Protein AF-A0AAW9B9Y3-F1 (afdb_monomer_lite)

Secondary structure (DSSP, 8-state):
-HHHHHHHHHTHHHHHHHHHHHHHHHHHHHHHHHHHHHHHHHHHHT-SS--EEE-TTT--EEEE-HHHHHHHT-EEETTEEE-THHHHHHHT--

Structure (mmCIF, N/CA/C/O backbone):
data_AF-A0AAW9B9Y3-F1
#
_entry.id   AF-A0AAW9B9Y3-F1
#
loop_
_atom_site.group_PDB
_atom_site.id
_atom_site.type_symbol
_atom_site.label_atom_id
_atom_site.label_alt_id
_atom_site.label_comp_id
_atom_site.label_asym_id
_atom_site.label_entity_id
_atom_site.label_seq_id
_atom_site.pdbx_PDB_ins_code
_atom_site.Cartn_x
_atom_site.Cartn_y
_atom_site.Cartn_z
_atom_site.occupancy
_atom_site.B_iso_or_equiv
_atom_site.auth_seq_id
_atom_site.auth_comp_id
_atom_site.auth_asym_id
_atom_site.auth_atom_id
_atom_site.pdbx_PDB_model_num
ATOM 1 N N . MET A 1 1 ? 22.861 -14.093 -18.453 1.00 56.56 1 MET A N 1
ATOM 2 C CA . MET A 1 1 ? 22.705 -12.628 -18.271 1.00 56.56 1 MET A CA 1
ATOM 3 C C . MET A 1 1 ? 23.428 -11.847 -19.367 1.00 56.56 1 MET A C 1
ATOM 5 O O . MET A 1 1 ? 22.948 -10.811 -19.804 1.00 56.56 1 MET A O 1
ATOM 9 N N . ASP A 1 2 ? 24.525 -12.397 -19.867 1.00 68.94 2 ASP A N 1
ATOM 10 C CA . ASP A 1 2 ? 25.508 -11.739 -20.738 1.00 68.94 2 ASP A CA 1
ATOM 11 C C . ASP A 1 2 ? 25.011 -11.583 -22.185 1.00 68.94 2 ASP A C 1
ATOM 13 O O . ASP A 1 2 ? 25.318 -10.610 -22.863 1.00 68.94 2 ASP A O 1
ATOM 17 N N . GLN A 1 3 ? 24.158 -12.503 -22.640 1.00 68.62 3 GLN A N 1
ATOM 18 C CA . GLN A 1 3 ? 23.567 -12.485 -23.981 1.00 68.62 3 GLN A CA 1
ATOM 19 C C . GLN A 1 3 ? 22.580 -11.323 -24.184 1.00 68.62 3 GLN A C 1
ATOM 21 O O . GLN A 1 3 ? 22.535 -10.722 -25.253 1.00 68.62 3 GLN A O 1
ATOM 26 N N . LEU A 1 4 ? 21.821 -10.985 -23.138 1.00 70.00 4 LEU A N 1
ATOM 27 C CA . LEU A 1 4 ? 20.846 -9.893 -23.149 1.00 70.00 4 LEU A CA 1
ATOM 28 C C . LEU A 1 4 ? 21.562 -8.533 -23.108 1.00 70.00 4 LEU A C 1
ATOM 30 O O . LEU A 1 4 ? 21.196 -7.622 -23.843 1.00 70.00 4 LEU A O 1
ATOM 34 N N . LEU A 1 5 ? 22.637 -8.438 -22.316 1.00 74.56 5 LEU A N 1
ATOM 35 C CA . LEU A 1 5 ? 23.511 -7.262 -22.240 1.00 74.56 5 LEU A CA 1
ATOM 36 C C . LEU A 1 5 ? 24.274 -7.018 -23.551 1.00 74.56 5 LEU A C 1
ATOM 38 O O . LEU A 1 5 ? 24.294 -5.892 -24.041 1.00 74.56 5 LEU A O 1
ATOM 42 N N . ASN A 1 6 ? 24.830 -8.067 -24.163 1.00 70.25 6 ASN A N 1
ATOM 43 C CA . ASN A 1 6 ? 25.541 -7.954 -25.441 1.00 70.25 6 ASN A CA 1
ATOM 44 C C . ASN A 1 6 ? 24.609 -7.587 -26.604 1.00 70.25 6 ASN A C 1
ATOM 46 O O . ASN A 1 6 ? 25.001 -6.828 -27.489 1.00 70.25 6 ASN A O 1
ATOM 50 N N . TRP A 1 7 ? 23.367 -8.082 -26.600 1.00 70.19 7 TRP A N 1
ATOM 51 C CA . TRP A 1 7 ? 22.354 -7.679 -27.580 1.00 70.19 7 TRP A CA 1
ATOM 52 C C . TRP A 1 7 ? 21.982 -6.195 -27.441 1.00 70.19 7 TRP A C 1
ATOM 54 O O . TRP A 1 7 ? 21.886 -5.487 -28.443 1.00 70.19 7 TRP A O 1
ATOM 64 N N . LEU A 1 8 ? 21.855 -5.706 -26.203 1.00 65.38 8 LEU A N 1
ATOM 65 C CA . LEU A 1 8 ? 21.587 -4.295 -25.905 1.00 65.38 8 LEU A CA 1
ATOM 66 C C . LEU A 1 8 ? 22.727 -3.372 -26.367 1.00 65.38 8 LEU A C 1
ATOM 68 O O . LEU A 1 8 ? 22.470 -2.270 -26.848 1.00 65.38 8 LEU A O 1
ATOM 72 N N . TRP A 1 9 ? 23.975 -3.830 -26.239 1.00 67.94 9 TRP A N 1
ATOM 73 C CA . TRP A 1 9 ? 25.174 -3.068 -26.599 1.00 67.94 9 TRP A CA 1
ATOM 74 C C . TRP A 1 9 ? 25.410 -3.012 -28.117 1.00 67.94 9 TRP A C 1
ATOM 76 O O . TRP A 1 9 ? 25.692 -1.949 -28.665 1.00 67.94 9 TRP A O 1
ATOM 86 N N . ASN A 1 10 ? 25.207 -4.127 -28.826 1.00 67.94 10 ASN A N 1
ATOM 87 C CA . ASN A 1 10 ? 25.443 -4.209 -30.274 1.00 67.94 10 ASN A CA 1
ATOM 88 C C . ASN A 1 10 ? 24.352 -3.529 -31.132 1.00 67.94 10 ASN A C 1
ATOM 90 O O . ASN A 1 10 ? 24.556 -3.319 -32.324 1.00 67.94 10 ASN A O 1
ATOM 94 N N . GLY A 1 11 ? 23.196 -3.173 -30.556 1.00 62.69 11 GLY A N 1
ATOM 95 C CA . GLY A 1 11 ? 22.100 -2.480 -31.254 1.00 62.69 11 GLY A CA 1
ATOM 96 C C . GLY A 1 11 ? 22.206 -0.944 -31.297 1.00 62.69 11 GLY A C 1
ATOM 97 O O . GLY A 1 11 ? 21.319 -0.287 -31.854 1.00 62.69 11 GLY A O 1
ATOM 98 N N . GLN A 1 12 ? 23.252 -0.352 -30.702 1.00 58.56 12 GLN A N 1
ATOM 99 C CA . GLN A 1 12 ? 23.347 1.098 -30.479 1.00 58.56 12 GLN A CA 1
ATOM 100 C C . GLN A 1 12 ? 23.458 1.962 -31.746 1.00 58.56 12 GLN A C 1
ATOM 102 O O . GLN A 1 12 ? 23.097 3.135 -31.677 1.00 58.56 12 GLN A O 1
ATOM 107 N N . GLU A 1 13 ? 23.873 1.426 -32.897 1.00 64.06 13 GLU A N 1
ATOM 108 C CA . GLU A 1 13 ? 24.073 2.246 -34.106 1.00 64.06 13 GLU A CA 1
ATOM 109 C C . GLU A 1 13 ? 22.763 2.728 -34.769 1.00 64.06 13 GLU A C 1
ATOM 111 O O . GLU A 1 13 ? 22.782 3.698 -35.522 1.00 64.06 13 GLU A O 1
ATOM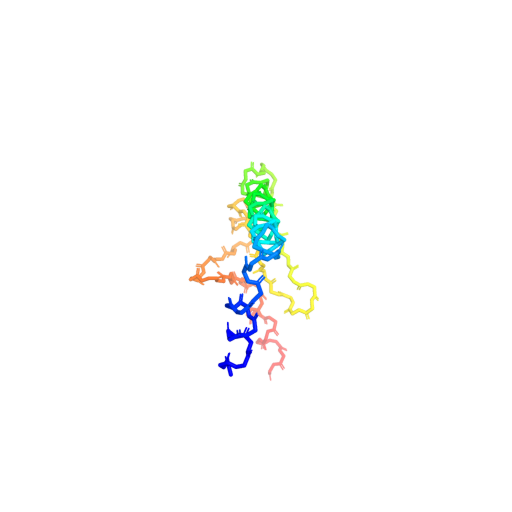 116 N N . SER A 1 14 ? 21.606 2.119 -34.462 1.00 65.62 14 SER A N 1
ATOM 117 C CA . SER A 1 14 ? 20.299 2.531 -35.021 1.00 65.62 14 SER A CA 1
ATOM 118 C C . SER A 1 14 ? 19.153 2.573 -33.996 1.00 65.62 14 SER A C 1
ATOM 120 O O . SER A 1 14 ? 18.225 3.368 -34.137 1.00 65.62 14 SER A O 1
ATOM 122 N N . TYR A 1 15 ? 19.228 1.794 -32.907 1.00 71.44 15 TYR A N 1
ATOM 123 C CA . TYR A 1 15 ? 18.119 1.626 -31.955 1.00 71.44 15 TYR A CA 1
ATOM 124 C C . TYR A 1 15 ? 18.313 2.329 -30.602 1.00 71.44 15 TYR A C 1
ATOM 126 O O . TYR A 1 15 ? 17.458 2.208 -29.722 1.00 71.44 15 TYR A O 1
ATOM 134 N N . GLY A 1 16 ? 19.390 3.104 -30.421 1.00 75.38 16 GLY A N 1
ATOM 135 C CA . GLY A 1 16 ? 19.686 3.787 -29.152 1.00 75.38 16 GLY A CA 1
ATOM 136 C C . GLY A 1 16 ? 18.552 4.697 -28.658 1.00 75.38 16 GLY A C 1
ATOM 137 O O . GLY A 1 16 ? 18.236 4.711 -27.469 1.00 75.38 16 GLY A O 1
ATOM 138 N N . TYR A 1 17 ? 17.868 5.382 -29.580 1.00 80.69 17 TYR A N 1
ATOM 139 C CA . TYR A 1 17 ? 16.681 6.187 -29.273 1.00 80.69 17 TYR A CA 1
ATOM 140 C C . TYR A 1 17 ? 15.526 5.345 -28.705 1.00 80.69 17 TYR A C 1
ATOM 142 O O . TYR A 1 17 ? 14.871 5.774 -27.757 1.00 80.69 17 TYR A O 1
ATOM 150 N N . ILE A 1 18 ? 15.294 4.137 -29.233 1.00 85.00 18 ILE A N 1
ATOM 151 C CA . ILE A 1 18 ? 14.198 3.265 -28.784 1.00 85.00 18 ILE A CA 1
ATOM 152 C C . ILE A 1 18 ? 14.462 2.766 -27.363 1.00 85.00 18 ILE A C 1
ATOM 154 O O . ILE A 1 18 ? 13.564 2.787 -26.521 1.00 85.00 18 ILE A O 1
ATOM 158 N N . VAL A 1 19 ? 15.705 2.374 -27.069 1.00 85.19 19 VAL A N 1
ATOM 159 C CA . VAL A 1 19 ? 16.106 1.960 -25.717 1.00 85.19 19 VAL A CA 1
ATOM 160 C C . VAL A 1 19 ? 15.921 3.115 -24.734 1.00 85.19 19 VAL A C 1
ATOM 162 O O . VAL A 1 19 ? 15.298 2.933 -23.688 1.00 85.19 19 VAL A O 1
ATOM 165 N N . LEU A 1 20 ? 16.367 4.323 -25.088 1.00 86.31 20 LEU A N 1
ATOM 166 C CA . LEU A 1 20 ? 16.201 5.501 -24.238 1.00 86.31 20 LEU A CA 1
ATOM 167 C C . LEU A 1 20 ? 14.720 5.833 -24.004 1.00 86.31 20 LEU A C 1
ATOM 169 O O . LEU A 1 20 ? 14.322 6.071 -22.865 1.00 86.31 20 LEU A O 1
ATOM 173 N N . LEU A 1 21 ? 13.887 5.764 -25.045 1.00 89.62 21 LEU A N 1
ATOM 174 C CA . LEU A 1 21 ? 12.444 5.976 -24.933 1.00 89.62 21 LEU A CA 1
ATOM 175 C C . LEU A 1 21 ? 11.777 4.930 -24.030 1.00 89.62 21 LEU A C 1
ATOM 177 O O . LEU A 1 21 ? 10.921 5.282 -23.220 1.00 89.62 21 LEU A O 1
ATOM 181 N N . SER A 1 22 ? 12.200 3.666 -24.114 1.00 90.31 22 SER A N 1
ATOM 182 C CA . SER A 1 22 ? 11.687 2.593 -23.254 1.00 90.31 22 SER A CA 1
ATOM 183 C C . SER A 1 22 ? 12.036 2.817 -21.779 1.00 90.31 22 SER A C 1
ATOM 185 O O . SER A 1 22 ? 11.179 2.655 -20.910 1.00 90.31 22 SER A O 1
ATOM 187 N N . ILE A 1 23 ? 13.258 3.284 -21.496 1.00 92.25 23 ILE A N 1
ATOM 188 C CA . ILE A 1 23 ? 13.714 3.600 -20.139 1.00 92.25 23 ILE A CA 1
ATOM 189 C C . ILE A 1 23 ? 12.934 4.799 -19.597 1.00 92.25 23 ILE A C 1
ATOM 191 O O . ILE A 1 23 ? 12.411 4.743 -18.485 1.00 92.25 23 ILE A O 1
ATOM 195 N N . VAL A 1 24 ? 12.799 5.866 -20.392 1.00 95.00 24 VAL A N 1
ATOM 196 C CA . VAL A 1 24 ? 12.027 7.058 -20.009 1.00 95.00 24 VAL A CA 1
ATOM 197 C C . VAL A 1 24 ? 10.566 6.694 -19.746 1.00 95.00 24 VAL A C 1
ATOM 199 O O . VAL A 1 24 ? 9.992 7.150 -18.759 1.00 95.00 24 VAL A O 1
ATOM 202 N N . SER A 1 25 ? 9.976 5.834 -20.579 1.00 95.19 25 SER A N 1
ATOM 203 C CA . SER A 1 25 ? 8.610 5.344 -20.390 1.00 95.19 25 SER A CA 1
ATOM 204 C C . SER A 1 25 ? 8.466 4.543 -19.093 1.00 95.19 25 SER A C 1
ATOM 206 O O . SER A 1 25 ? 7.568 4.829 -18.300 1.00 95.19 25 SER A O 1
ATOM 208 N N . ALA A 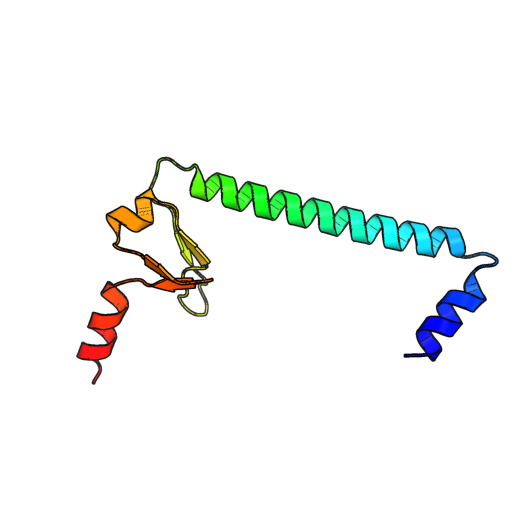1 26 ? 9.379 3.608 -18.817 1.00 95.81 26 ALA A N 1
ATOM 209 C CA . ALA A 1 26 ? 9.367 2.832 -17.579 1.00 95.81 26 ALA A CA 1
ATOM 210 C C . ALA A 1 26 ? 9.502 3.728 -16.335 1.00 95.81 26 ALA A C 1
ATOM 212 O O . ALA A 1 26 ? 8.761 3.554 -15.364 1.00 95.81 26 ALA A O 1
ATOM 213 N N . ILE A 1 27 ? 10.388 4.729 -16.380 1.00 96.56 27 ILE A N 1
ATOM 214 C CA . ILE A 1 27 ? 10.546 5.714 -15.301 1.00 96.56 27 ILE A CA 1
ATOM 215 C C . ILE A 1 27 ? 9.264 6.535 -15.132 1.00 96.56 27 ILE A C 1
ATOM 217 O O . ILE A 1 27 ? 8.802 6.713 -14.006 1.00 96.56 27 ILE A O 1
ATOM 221 N N . ALA A 1 28 ? 8.655 7.003 -16.223 1.00 96.62 28 ALA A N 1
ATOM 222 C CA . ALA A 1 28 ? 7.408 7.761 -16.166 1.00 96.62 28 ALA A CA 1
ATOM 223 C C . ALA A 1 28 ? 6.276 6.944 -15.523 1.00 96.62 28 ALA A C 1
ATOM 225 O O . ALA A 1 28 ? 5.587 7.447 -14.635 1.00 96.62 28 ALA A O 1
ATOM 226 N N . ILE A 1 29 ? 6.127 5.670 -15.902 1.00 96.94 29 ILE A N 1
ATOM 227 C CA . ILE A 1 29 ? 5.145 4.756 -15.299 1.00 96.94 29 ILE A CA 1
ATOM 228 C C . ILE A 1 29 ? 5.428 4.576 -13.803 1.00 96.94 29 ILE A C 1
ATOM 230 O O . ILE A 1 29 ? 4.508 4.687 -12.991 1.00 96.94 29 ILE A O 1
ATOM 234 N N . ALA A 1 30 ? 6.689 4.360 -13.420 1.00 95.56 30 ALA A N 1
ATOM 235 C CA . ALA A 1 30 ? 7.076 4.217 -12.018 1.00 95.56 30 ALA A CA 1
ATOM 236 C C . ALA A 1 30 ? 6.770 5.482 -11.196 1.00 95.56 30 ALA A C 1
ATOM 238 O O . ALA A 1 30 ? 6.243 5.384 -10.087 1.00 95.56 30 ALA A O 1
ATOM 239 N N . LEU A 1 31 ? 7.033 6.672 -11.746 1.00 96.00 31 LEU A N 1
ATOM 240 C CA . LEU A 1 31 ? 6.722 7.950 -11.099 1.00 96.00 31 LEU A CA 1
ATOM 241 C C . LEU A 1 31 ? 5.214 8.156 -10.927 1.00 96.00 31 LEU A C 1
ATOM 243 O O . LEU A 1 31 ? 4.773 8.580 -9.857 1.00 96.00 31 LEU A O 1
ATOM 247 N N . ILE A 1 32 ? 4.418 7.833 -11.950 1.00 95.38 32 ILE A N 1
ATOM 248 C CA . ILE A 1 32 ? 2.952 7.905 -11.881 1.00 95.38 32 ILE A CA 1
ATOM 249 C C . ILE A 1 32 ? 2.431 6.950 -10.808 1.00 95.38 32 ILE A C 1
ATOM 251 O O . ILE A 1 32 ? 1.637 7.358 -9.958 1.00 95.38 32 ILE A O 1
ATOM 255 N N . TYR A 1 33 ? 2.915 5.708 -10.808 1.00 95.06 33 TYR A N 1
ATOM 256 C CA . TYR A 1 33 ? 2.542 4.707 -9.815 1.00 95.06 33 TYR A CA 1
ATOM 257 C C . TYR A 1 33 ? 2.873 5.176 -8.395 1.00 95.06 33 TYR A C 1
ATOM 259 O O . TYR A 1 33 ? 2.012 5.154 -7.516 1.00 95.06 33 TYR A O 1
ATOM 267 N N . PHE A 1 34 ? 4.090 5.678 -8.177 1.00 93.25 34 PHE A N 1
ATOM 268 C CA . PHE A 1 34 ? 4.517 6.169 -6.870 1.00 93.25 34 PHE A CA 1
ATOM 269 C C . PHE A 1 34 ? 3.690 7.372 -6.404 1.00 93.25 34 PHE A C 1
ATOM 271 O O . PHE A 1 34 ? 3.265 7.438 -5.249 1.00 93.25 34 PHE A O 1
ATOM 278 N N . ARG A 1 35 ? 3.393 8.307 -7.314 1.00 94.50 35 ARG A N 1
ATOM 279 C CA . ARG A 1 35 ? 2.529 9.455 -7.022 1.00 94.50 35 ARG A CA 1
ATOM 280 C C . ARG A 1 35 ? 1.122 9.010 -6.624 1.00 94.50 35 ARG A C 1
ATOM 282 O O . ARG A 1 35 ? 0.580 9.549 -5.662 1.00 94.50 35 ARG A O 1
ATOM 289 N N . PHE A 1 36 ? 0.548 8.040 -7.332 1.00 92.44 36 PHE A N 1
ATOM 290 C CA . PHE A 1 36 ? -0.786 7.525 -7.030 1.00 92.44 36 PHE A CA 1
ATOM 291 C C . PHE A 1 36 ? -0.829 6.814 -5.673 1.00 92.44 36 PHE A C 1
ATOM 293 O O . PHE A 1 36 ? -1.718 7.082 -4.868 1.00 92.44 36 PHE A O 1
ATOM 300 N N . GLN A 1 37 ? 0.171 5.976 -5.384 1.00 91.12 37 GLN A N 1
ATOM 301 C CA . GLN A 1 37 ? 0.299 5.298 -4.091 1.00 91.12 37 GLN A CA 1
ATOM 302 C C . GLN A 1 37 ? 0.396 6.295 -2.929 1.00 91.12 37 GLN A C 1
ATOM 304 O O . GLN A 1 37 ? -0.289 6.146 -1.916 1.00 91.12 37 GLN A O 1
ATOM 309 N N . ASN A 1 38 ? 1.186 7.359 -3.089 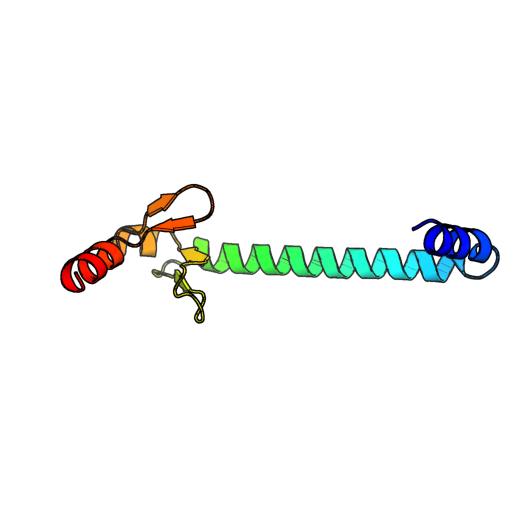1.00 91.56 38 ASN A N 1
ATOM 310 C CA . ASN A 1 38 ? 1.295 8.401 -2.070 1.00 91.56 38 ASN A CA 1
ATOM 311 C C . ASN A 1 38 ? -0.012 9.177 -1.889 1.00 91.56 38 ASN A C 1
ATOM 313 O O . ASN A 1 38 ? -0.416 9.410 -0.753 1.00 91.56 38 ASN A O 1
ATOM 317 N N . ALA A 1 39 ? -0.690 9.534 -2.982 1.00 91.25 39 ALA A N 1
ATOM 318 C CA . ALA A 1 39 ? -1.969 10.236 -2.918 1.00 91.25 39 ALA A CA 1
ATOM 319 C C . ALA A 1 39 ? -3.046 9.395 -2.215 1.00 91.25 39 ALA A C 1
ATOM 321 O O . ALA A 1 39 ? -3.782 9.913 -1.378 1.00 91.25 39 ALA A O 1
ATOM 322 N N . LEU A 1 40 ? -3.107 8.090 -2.501 1.00 88.56 40 LEU A N 1
ATOM 323 C CA . LEU A 1 40 ? -4.041 7.182 -1.839 1.00 88.56 40 LEU A CA 1
ATOM 324 C C . LEU A 1 40 ? -3.739 7.066 -0.341 1.00 88.56 40 LEU A C 1
ATOM 326 O O . LEU A 1 40 ? -4.649 7.129 0.484 1.00 88.56 40 LEU A O 1
ATOM 330 N N . LYS A 1 41 ? -2.455 6.952 0.015 1.00 91.00 41 LYS A N 1
ATOM 331 C CA . LYS A 1 41 ? -2.022 6.924 1.413 1.00 91.00 41 LYS A CA 1
ATOM 332 C C . LYS A 1 41 ? -2.426 8.203 2.148 1.00 91.00 41 LYS A C 1
ATOM 334 O O . LYS A 1 41 ? -2.982 8.097 3.236 1.00 91.00 41 LYS A O 1
ATOM 339 N N . GLN A 1 42 ? -2.204 9.368 1.538 1.00 91.31 42 GLN A N 1
ATOM 340 C CA . GLN A 1 42 ? -2.598 10.667 2.093 1.00 91.31 42 GLN A CA 1
ATOM 341 C C . GLN A 1 42 ? -4.109 10.778 2.283 1.00 91.31 42 GLN A C 1
ATOM 343 O O . GLN A 1 42 ? -4.564 11.173 3.349 1.00 91.31 42 GLN A O 1
ATOM 348 N N . LEU A 1 43 ? -4.899 10.361 1.290 1.00 90.50 43 LEU A N 1
ATOM 349 C CA . LEU A 1 43 ? -6.359 10.396 1.385 1.00 90.50 43 LEU A CA 1
ATOM 350 C C . LEU A 1 43 ? -6.876 9.601 2.592 1.00 90.50 43 LEU A C 1
ATOM 352 O O . LEU A 1 43 ? -7.819 10.021 3.258 1.00 90.50 43 LEU A O 1
ATOM 356 N N . ILE A 1 44 ? -6.249 8.459 2.882 1.00 91.19 44 ILE A N 1
ATOM 357 C CA . ILE A 1 44 ? -6.616 7.632 4.032 1.00 91.19 44 ILE A CA 1
ATOM 358 C C . ILE A 1 44 ? -6.129 8.275 5.333 1.00 91.19 44 ILE A C 1
ATOM 360 O O . ILE A 1 44 ? -6.912 8.380 6.278 1.00 91.19 44 ILE A O 1
ATOM 364 N N . THR A 1 45 ? -4.865 8.706 5.406 1.00 89.44 45 THR A N 1
ATOM 365 C CA . THR A 1 45 ? -4.298 9.273 6.642 1.00 89.44 45 THR A CA 1
ATOM 366 C C . THR A 1 45 ? -4.955 10.583 7.050 1.00 89.44 45 THR A C 1
ATOM 368 O O . THR A 1 45 ? -5.156 10.793 8.244 1.00 89.44 45 THR A O 1
ATOM 371 N N . ASP A 1 46 ? -5.328 11.414 6.079 1.00 91.81 46 ASP A N 1
ATOM 372 C CA . ASP A 1 46 ? -5.857 12.762 6.306 1.00 91.81 46 ASP A CA 1
ATOM 373 C C . ASP A 1 46 ? -7.391 12.766 6.422 1.00 91.81 46 ASP A C 1
ATOM 375 O O . ASP A 1 46 ? -7.999 13.793 6.726 1.00 91.81 46 ASP A O 1
ATOM 379 N N . SER A 1 47 ? -8.034 11.613 6.198 1.00 92.06 47 SER A N 1
ATOM 380 C CA . SER A 1 47 ? -9.478 11.462 6.358 1.00 92.06 47 SER A CA 1
ATOM 381 C C . SER A 1 47 ? -9.908 11.775 7.799 1.00 92.06 47 SER A C 1
ATOM 383 O O . SER A 1 47 ? -9.361 11.189 8.740 1.00 92.06 47 SER A O 1
ATOM 385 N N . PRO A 1 48 ? -10.942 12.618 7.997 1.00 90.62 48 PRO A N 1
ATOM 386 C CA . PRO A 1 48 ? -11.507 12.882 9.319 1.00 90.62 48 PRO A CA 1
ATOM 387 C C . PRO A 1 48 ? -12.334 11.702 9.852 1.00 90.62 48 PRO A C 1
ATOM 389 O O . PRO A 1 48 ? -12.632 11.643 11.044 1.00 90.62 48 PRO A O 1
ATOM 392 N N . TYR A 1 49 ? -12.717 10.761 8.983 1.00 93.88 49 TYR A N 1
ATOM 393 C CA . TYR A 1 49 ? -13.451 9.558 9.364 1.00 93.88 49 TYR A CA 1
ATOM 394 C C . TYR A 1 49 ? -12.491 8.400 9.653 1.00 93.88 49 TYR A C 1
ATOM 396 O O . TYR A 1 49 ? -11.437 8.315 9.021 1.00 93.88 49 TYR A O 1
ATOM 404 N N . PRO A 1 50 ? -12.839 7.466 10.556 1.00 93.19 50 PRO A N 1
ATOM 405 C CA . PRO A 1 50 ? -12.096 6.222 10.726 1.00 93.19 50 PRO A CA 1
ATOM 406 C C . PRO A 1 50 ? -12.054 5.424 9.415 1.00 93.19 50 PRO A C 1
ATOM 408 O O . PRO A 1 50 ? -13.096 5.013 8.907 1.00 93.19 50 PRO A O 1
ATOM 411 N N . VAL A 1 51 ? -10.855 5.203 8.869 1.00 94.19 51 VAL A N 1
ATOM 412 C CA . VAL A 1 51 ? -10.649 4.443 7.627 1.00 94.19 51 VAL A CA 1
ATOM 413 C C . VAL A 1 51 ? -9.562 3.395 7.836 1.00 94.19 51 VAL A C 1
ATOM 415 O O . VAL A 1 51 ? -8.481 3.683 8.357 1.00 94.19 51 VAL A O 1
ATOM 418 N N . LEU A 1 52 ? -9.852 2.179 7.380 1.00 91.62 52 LEU A N 1
ATOM 419 C CA . LEU A 1 52 ? -8.922 1.059 7.325 1.00 91.62 52 LEU A CA 1
ATOM 420 C C . LEU A 1 52 ? -9.003 0.391 5.949 1.00 91.62 52 LEU A C 1
ATOM 422 O O . LEU A 1 52 ? -10.060 0.369 5.320 1.00 91.62 52 LEU A O 1
ATOM 426 N N . VAL A 1 53 ? -7.885 -0.164 5.495 1.00 91.62 53 VAL A N 1
ATOM 427 C CA . VAL A 1 53 ? -7.773 -0.940 4.259 1.00 91.62 53 VAL A CA 1
ATOM 428 C C . VAL A 1 53 ? -7.321 -2.342 4.629 1.00 91.62 53 VAL A C 1
ATOM 430 O O . VAL A 1 53 ? -6.320 -2.505 5.327 1.00 91.62 53 VAL A O 1
ATOM 433 N N . LEU A 1 54 ? -8.054 -3.343 4.152 1.00 90.00 54 LEU A N 1
ATOM 434 C CA . LEU A 1 54 ? -7.787 -4.759 4.388 1.00 90.00 54 LEU A CA 1
ATOM 435 C C . LEU A 1 54 ? -7.437 -5.448 3.073 1.00 90.00 54 LEU A C 1
ATOM 437 O O . LEU A 1 54 ? -8.029 -5.152 2.035 1.00 90.00 54 LEU A O 1
ATOM 441 N N . ASP A 1 55 ? -6.529 -6.413 3.140 1.00 88.88 55 ASP A N 1
ATOM 442 C CA . ASP A 1 55 ? -6.427 -7.452 2.127 1.00 88.88 55 ASP A CA 1
ATOM 443 C C . ASP A 1 55 ? -7.593 -8.429 2.315 1.00 88.88 55 ASP A C 1
ATOM 445 O O . ASP A 1 55 ? -7.691 -9.104 3.341 1.00 88.88 55 ASP A O 1
ATOM 449 N N . ALA A 1 56 ? -8.475 -8.510 1.320 1.00 85.50 56 ALA A N 1
A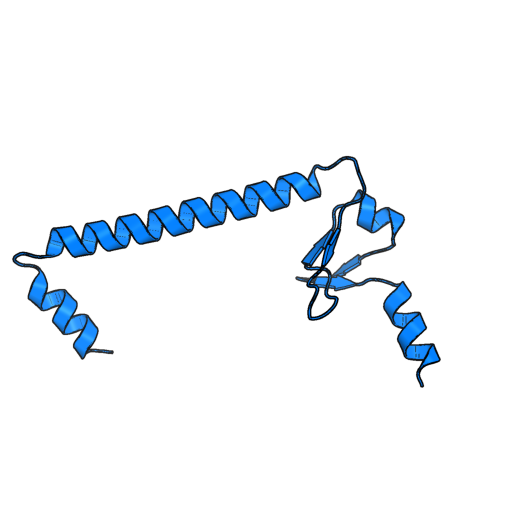TOM 450 C CA . ALA A 1 56 ? -9.629 -9.404 1.344 1.00 85.50 56 ALA A CA 1
ATOM 451 C C . ALA A 1 56 ? -9.240 -10.893 1.366 1.00 85.50 56 ALA A C 1
ATOM 453 O O . ALA A 1 56 ? -10.022 -11.713 1.839 1.00 85.50 56 ALA A O 1
ATOM 454 N N . SER A 1 57 ? -8.051 -11.246 0.872 1.00 87.25 57 SER A N 1
ATOM 455 C CA . SER A 1 57 ? -7.621 -12.645 0.757 1.00 87.25 57 SER A CA 1
ATOM 456 C C . SER A 1 57 ? -7.079 -13.184 2.079 1.00 87.25 57 SER A C 1
ATOM 458 O O . SER A 1 57 ? -7.377 -14.311 2.461 1.00 87.25 57 SER A O 1
ATOM 460 N N . HIS A 1 58 ? -6.290 -12.370 2.786 1.00 80.94 58 HIS A N 1
ATOM 461 C CA . HIS A 1 58 ? -5.587 -12.777 4.009 1.00 80.94 58 HIS A CA 1
ATOM 462 C C . HIS A 1 58 ? -6.154 -12.133 5.283 1.00 80.94 58 HIS A C 1
ATOM 464 O O . HIS A 1 58 ? -5.700 -12.445 6.382 1.00 80.94 58 HIS A O 1
ATOM 470 N N . GLY A 1 59 ? -7.111 -11.207 5.159 1.00 80.69 59 GLY A N 1
ATOM 471 C CA . GLY A 1 59 ? -7.671 -10.461 6.290 1.00 80.69 59 GLY A CA 1
ATOM 472 C C . GLY A 1 59 ? -6.671 -9.514 6.963 1.00 80.69 59 GLY A C 1
ATOM 473 O O . GLY A 1 59 ? -6.907 -9.057 8.080 1.00 80.69 59 GLY A O 1
ATOM 474 N N . GLN A 1 60 ? -5.540 -9.226 6.314 1.00 86.56 60 GLN A N 1
ATOM 475 C CA . GLN A 1 60 ? -4.492 -8.380 6.874 1.00 86.56 60 GLN A CA 1
ATOM 476 C C . GLN A 1 60 ? -4.843 -6.905 6.692 1.00 86.56 60 GLN A C 1
ATOM 478 O O . GLN A 1 60 ? -5.186 -6.467 5.597 1.00 86.56 60 GLN A O 1
ATOM 483 N N . ILE A 1 61 ? -4.689 -6.106 7.746 1.00 90.06 61 ILE A N 1
ATOM 484 C CA . ILE A 1 61 ? -4.774 -4.649 7.632 1.00 90.06 61 ILE A CA 1
ATOM 485 C C . ILE A 1 61 ? -3.535 -4.151 6.880 1.00 90.06 61 ILE A C 1
ATOM 487 O O . ILE A 1 61 ? -2.408 -4.298 7.355 1.00 90.06 61 ILE A O 1
ATOM 491 N N . LEU A 1 62 ? -3.762 -3.552 5.712 1.00 90.06 62 LEU A N 1
ATOM 492 C CA . LEU A 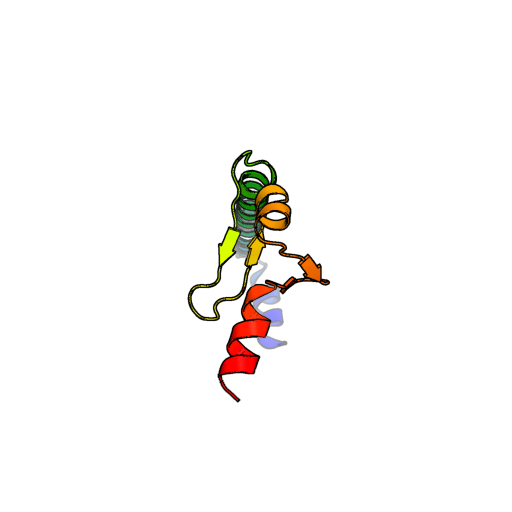1 62 ? -2.740 -2.942 4.862 1.00 90.06 62 LEU A CA 1
ATOM 493 C C . LEU A 1 62 ? -2.486 -1.482 5.249 1.00 90.06 62 LEU A C 1
ATOM 495 O O . LEU A 1 62 ? -1.352 -1.009 5.188 1.00 90.06 62 LEU A O 1
ATOM 499 N N . LEU A 1 63 ? -3.537 -0.762 5.650 1.00 91.31 63 LEU A N 1
ATOM 500 C CA . LEU A 1 63 ? -3.442 0.623 6.105 1.00 91.31 63 LEU A CA 1
ATOM 501 C C . LEU A 1 63 ? -4.531 0.931 7.134 1.00 91.31 63 LEU A C 1
ATOM 503 O O . LEU A 1 63 ? -5.640 0.413 7.047 1.00 91.31 63 LEU A O 1
ATOM 507 N N . SER A 1 64 ? -4.244 1.822 8.076 1.00 92.25 64 SER A N 1
ATOM 508 C CA . SER A 1 64 ? -5.235 2.366 9.003 1.00 92.25 64 SER A CA 1
ATOM 509 C C . SER A 1 64 ? -4.855 3.796 9.342 1.00 92.25 64 SER A C 1
ATOM 511 O O . SER A 1 64 ? -3.681 4.077 9.596 1.00 92.25 64 SER A O 1
ATOM 513 N N . ASN A 1 65 ? -5.834 4.697 9.367 1.00 94.31 65 ASN A N 1
ATOM 514 C CA . ASN A 1 65 ? -5.606 6.055 9.848 1.00 94.31 65 ASN A CA 1
ATOM 515 C C . ASN A 1 65 ? -5.673 6.130 11.379 1.00 94.31 65 ASN A C 1
ATOM 517 O O . ASN A 1 65 ? -6.108 5.189 12.050 1.00 94.31 65 ASN A O 1
ATOM 521 N N . GLN A 1 66 ? -5.238 7.261 11.937 1.00 93.06 66 GLN A N 1
ATOM 522 C CA . GLN A 1 66 ? -5.158 7.443 13.387 1.00 93.06 66 GLN A CA 1
ATOM 523 C C . GLN A 1 66 ? -6.532 7.322 14.063 1.00 93.06 66 GLN A C 1
ATOM 525 O O . GLN A 1 66 ? -6.634 6.703 15.121 1.00 93.06 66 GLN A O 1
ATOM 530 N N . ALA A 1 67 ? -7.587 7.860 13.443 1.00 93.75 67 ALA A N 1
ATOM 531 C CA . ALA A 1 67 ? -8.947 7.784 13.972 1.00 93.75 67 ALA A CA 1
ATOM 532 C C . ALA A 1 67 ? -9.424 6.326 14.110 1.00 93.75 67 ALA A C 1
ATOM 534 O O . ALA A 1 67 ? -9.914 5.936 15.169 1.00 93.75 67 ALA A O 1
ATOM 535 N N . ALA A 1 68 ? -9.211 5.492 13.085 1.00 93.62 68 ALA A N 1
ATOM 536 C CA . ALA A 1 68 ? -9.517 4.063 13.151 1.00 93.62 68 ALA A CA 1
ATOM 537 C C . ALA A 1 68 ? -8.647 3.326 14.172 1.00 93.62 68 ALA A C 1
ATOM 539 O O . ALA A 1 68 ? -9.161 2.492 14.916 1.00 93.62 68 ALA A O 1
ATOM 540 N N . MET A 1 69 ? -7.357 3.663 14.268 1.00 92.88 69 MET A N 1
ATOM 541 C CA . MET A 1 69 ? -6.468 3.053 15.260 1.00 92.88 69 MET A CA 1
ATOM 542 C C . MET A 1 69 ? -6.928 3.310 16.693 1.00 92.88 69 MET A C 1
ATOM 544 O O . MET A 1 69 ? -6.909 2.397 17.516 1.00 92.88 69 MET A O 1
ATOM 548 N N . GLN A 1 70 ? -7.379 4.528 16.987 1.00 92.50 70 GLN A N 1
ATOM 549 C CA . GLN A 1 70 ? -7.889 4.888 18.307 1.00 92.50 70 GLN A CA 1
ATOM 550 C C . GLN A 1 70 ? -9.240 4.227 18.600 1.00 92.50 70 GLN A C 1
ATOM 552 O O . GLN A 1 70 ? -9.420 3.681 19.685 1.00 92.50 70 GLN A O 1
ATOM 557 N N . LEU A 1 71 ? -10.163 4.236 17.633 1.00 93.12 71 LEU A N 1
ATOM 558 C CA . LEU A 1 71 ? -11.508 3.680 17.795 1.00 93.12 71 LEU A CA 1
ATOM 559 C C . LEU A 1 71 ? -11.493 2.154 17.977 1.00 93.12 71 LEU A C 1
ATOM 561 O O . LEU A 1 71 ? -12.217 1.614 18.807 1.00 93.12 71 LEU A O 1
ATOM 565 N N . LEU A 1 72 ? -10.673 1.461 17.185 1.00 90.06 72 LEU A N 1
ATOM 566 C CA . LEU A 1 72 ? -10.639 -0.003 17.108 1.00 90.06 72 LEU A CA 1
ATOM 567 C C . LEU A 1 72 ? -9.487 -0.619 17.917 1.00 90.06 72 LEU A C 1
ATOM 569 O O . LEU A 1 72 ? -9.308 -1.836 17.913 1.00 90.06 72 LEU A O 1
ATOM 573 N N . GLY A 1 73 ? -8.675 0.209 18.579 1.00 90.12 73 GLY A N 1
ATOM 574 C CA . GLY A 1 73 ? -7.504 -0.231 19.337 1.00 90.12 73 GLY A CA 1
ATOM 575 C C . GLY A 1 73 ? -6.380 -0.826 18.479 1.00 90.12 73 GLY A C 1
ATOM 576 O O . GLY A 1 73 ? -5.534 -1.545 19.011 1.00 90.12 73 GLY A O 1
ATOM 577 N N . ILE A 1 74 ? -6.353 -0.558 17.168 1.00 91.88 74 ILE A N 1
ATOM 578 C CA . ILE A 1 74 ? -5.325 -1.083 16.256 1.00 91.88 74 ILE A CA 1
ATOM 579 C C . ILE A 1 74 ? -3.961 -0.486 16.626 1.00 91.88 74 ILE A C 1
ATOM 581 O O . ILE A 1 74 ? -3.820 0.723 16.826 1.00 91.88 74 ILE A O 1
ATOM 585 N N . ARG A 1 75 ? -2.927 -1.329 16.679 1.00 89.94 75 ARG A N 1
ATOM 586 C CA . ARG A 1 75 ? -1.538 -0.915 16.940 1.00 89.94 75 ARG A CA 1
ATOM 587 C C . ARG A 1 75 ? -0.677 -1.136 15.702 1.00 89.94 75 ARG A C 1
ATOM 589 O O . ARG A 1 75 ? -0.766 -2.194 15.089 1.00 89.94 75 ARG A O 1
ATOM 596 N N . SER A 1 76 ? 0.170 -0.169 15.346 1.00 86.56 76 SER A N 1
ATOM 597 C CA . SER A 1 76 ? 1.207 -0.394 14.334 1.00 86.56 76 SER A CA 1
ATOM 598 C C . SER A 1 76 ? 2.393 -1.120 14.969 1.00 86.56 76 SER A C 1
ATOM 600 O O . SER A 1 76 ? 2.838 -0.758 16.059 1.00 86.56 76 SER A O 1
ATOM 602 N N . LEU A 1 77 ? 2.896 -2.156 14.300 1.00 83.94 77 LEU A N 1
ATOM 603 C CA . LEU A 1 77 ? 4.090 -2.898 14.700 1.00 83.94 77 LEU A CA 1
ATOM 604 C C . LEU A 1 77 ? 4.996 -3.080 13.484 1.00 83.94 77 LEU A C 1
ATOM 606 O O . LEU A 1 77 ? 4.717 -3.893 12.603 1.00 83.94 77 LEU A O 1
ATOM 610 N N . GLY A 1 78 ? 6.090 -2.320 13.436 1.00 82.75 78 GLY A N 1
ATOM 611 C CA . GLY A 1 78 ? 7.006 -2.337 12.297 1.00 82.75 78 GLY A CA 1
ATOM 612 C C . GLY A 1 78 ? 6.285 -1.970 10.999 1.00 82.75 78 GLY A C 1
ATOM 613 O O . GLY A 1 78 ? 5.801 -0.851 10.850 1.00 82.75 78 GLY A O 1
ATOM 614 N N . THR A 1 79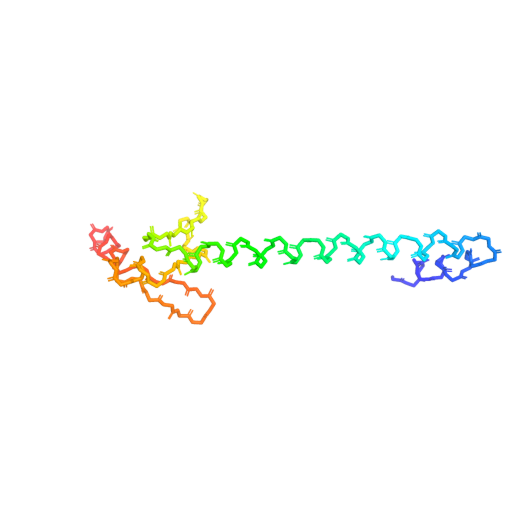 ? 6.215 -2.920 10.067 1.00 76.75 79 THR A N 1
ATOM 615 C CA . THR A 1 79 ? 5.554 -2.763 8.761 1.00 76.75 79 THR A CA 1
ATOM 616 C C . THR A 1 79 ? 4.089 -3.210 8.747 1.00 76.75 79 THR A C 1
ATOM 618 O O . THR A 1 79 ? 3.448 -3.114 7.704 1.00 76.75 79 THR A O 1
ATOM 621 N N . GLY A 1 80 ? 3.552 -3.702 9.869 1.00 83.12 80 GLY A N 1
ATOM 622 C CA . GLY A 1 80 ? 2.204 -4.264 9.954 1.00 83.12 80 GLY A CA 1
ATOM 623 C C . GLY A 1 80 ? 1.311 -3.605 11.005 1.00 83.12 80 GLY A C 1
ATOM 624 O O . GLY A 1 80 ? 1.703 -2.683 11.723 1.00 83.12 80 GLY A O 1
ATOM 625 N N . PHE A 1 81 ? 0.090 -4.126 11.106 1.00 87.50 81 PHE A N 1
ATOM 626 C CA . PHE A 1 81 ? -0.937 -3.682 12.044 1.00 87.50 81 PHE A CA 1
ATOM 627 C C . PHE A 1 81 ? -1.475 -4.875 12.836 1.00 87.50 81 PHE A C 1
ATOM 629 O O . PHE A 1 81 ? -1.731 -5.939 12.273 1.00 87.50 81 PHE A O 1
ATOM 636 N N . LEU A 1 82 ? -1.675 -4.685 14.138 1.00 85.75 82 LEU A N 1
ATOM 637 C CA . LEU A 1 82 ? -2.340 -5.640 15.017 1.00 85.75 82 LEU A CA 1
ATOM 638 C C . LEU A 1 82 ? -3.730 -5.146 15.385 1.00 85.75 82 LEU A C 1
ATOM 640 O O . LEU A 1 82 ? -3.876 -4.039 15.907 1.00 85.75 82 LEU A O 1
ATOM 644 N N . TYR A 1 83 ? -4.725 -6.007 15.185 1.00 85.69 83 TYR A N 1
ATOM 645 C CA . TYR A 1 83 ? -6.091 -5.783 15.635 1.00 85.69 83 TYR A CA 1
ATOM 646 C C . TYR A 1 83 ? -6.384 -6.613 16.899 1.00 85.69 83 TYR A C 1
ATOM 648 O O . TYR A 1 83 ? -6.339 -7.842 16.829 1.00 85.69 83 TYR A O 1
ATOM 656 N N . PRO A 1 84 ? -6.681 -5.988 18.056 1.00 76.75 84 PRO A N 1
ATOM 657 C CA . PRO A 1 84 ? -6.785 -6.697 19.335 1.00 76.75 84 PRO A CA 1
ATOM 658 C C . PRO A 1 84 ? -7.861 -7.791 19.390 1.00 76.75 84 PRO A C 1
ATOM 660 O O . PRO A 1 84 ? -7.656 -8.816 20.032 1.00 76.75 84 PRO A O 1
ATOM 663 N N . ALA A 1 85 ? -8.995 -7.617 18.705 1.00 72.19 85 ALA A N 1
ATOM 664 C CA . ALA A 1 85 ? -10.095 -8.588 18.770 1.00 72.19 85 ALA A CA 1
ATOM 665 C C . ALA A 1 85 ? -9.781 -9.920 18.059 1.00 72.19 85 ALA A C 1
ATOM 667 O O . ALA A 1 85 ? -10.465 -10.918 18.271 1.00 72.19 85 ALA A O 1
ATOM 668 N N . LEU A 1 86 ? -8.722 -9.964 17.244 1.00 66.38 86 LEU A N 1
ATOM 669 C CA . LEU A 1 86 ? -8.293 -11.174 16.542 1.00 66.38 86 LEU A CA 1
ATOM 670 C C . LEU A 1 86 ? -7.690 -12.219 17.506 1.00 66.38 86 LEU A C 1
ATOM 672 O O . LEU A 1 86 ? -7.773 -13.417 17.248 1.00 66.38 86 LEU A O 1
ATOM 676 N N . PHE A 1 87 ? -7.149 -11.783 18.651 1.00 61.41 87 PHE A N 1
ATOM 677 C CA . PHE A 1 87 ? -6.587 -12.676 19.674 1.00 61.41 87 PHE A CA 1
ATOM 678 C C . PHE A 1 87 ? -7.661 -13.431 20.476 1.00 61.41 87 PHE A C 1
ATOM 680 O O . PHE A 1 87 ? -7.439 -14.574 20.872 1.00 61.41 87 PHE A O 1
ATOM 687 N N . GLU A 1 88 ? -8.830 -12.823 20.684 1.00 57.56 88 GLU A N 1
ATOM 688 C CA . GLU A 1 88 ? -9.957 -13.434 21.407 1.00 57.56 88 GLU A CA 1
ATOM 689 C C . GLU A 1 88 ? -10.570 -14.600 20.610 1.00 57.56 88 GLU A C 1
ATOM 691 O O . GLU A 1 88 ? -10.865 -15.655 21.167 1.00 57.56 88 GLU A O 1
ATOM 696 N N . LEU A 1 89 ? -10.678 -14.459 19.282 1.00 56.59 89 LEU A N 1
ATOM 697 C CA . LEU A 1 89 ? -11.202 -15.503 18.390 1.00 56.59 89 LEU A CA 1
ATOM 698 C C . LEU A 1 89 ? -10.327 -16.760 18.363 1.00 56.59 89 LEU A C 1
ATOM 700 O O . LEU A 1 89 ? -10.854 -17.870 18.387 1.00 56.59 89 LEU A O 1
ATOM 704 N N . HIS A 1 90 ? -8.999 -16.607 18.353 1.00 55.25 90 HIS A N 1
ATOM 705 C CA . HIS A 1 90 ? -8.109 -17.768 18.350 1.00 55.25 90 HIS A CA 1
ATOM 706 C C . HIS A 1 90 ? -8.215 -18.564 19.661 1.00 55.25 90 HIS A C 1
ATOM 708 O O . HIS A 1 90 ? -8.234 -19.794 19.635 1.00 55.25 90 HIS A O 1
ATOM 714 N N . LYS A 1 91 ? -8.382 -17.866 20.790 1.00 53.28 91 LYS A N 1
ATOM 715 C CA . LYS A 1 91 ? -8.507 -18.464 22.126 1.00 53.28 91 LYS A CA 1
ATOM 716 C C . LYS A 1 91 ? -9.838 -19.192 22.354 1.00 53.28 91 LYS A C 1
ATOM 718 O O . LYS A 1 91 ? -9.905 -20.069 23.203 1.00 53.28 91 LYS A O 1
ATOM 723 N N . LEU A 1 92 ? -10.880 -18.839 21.600 1.00 56.44 92 LEU A N 1
ATOM 724 C CA . LEU A 1 92 ? -12.180 -19.524 21.605 1.00 56.44 92 LEU A CA 1
ATOM 725 C C . LEU A 1 92 ? -12.233 -20.726 20.640 1.00 56.44 92 LEU A C 1
ATOM 727 O O . LEU A 1 92 ? -13.207 -21.473 20.657 1.00 56.44 92 LEU A O 1
ATOM 731 N N . SER A 1 93 ? -11.209 -20.904 19.795 1.00 53.25 93 SER A N 1
ATOM 732 C CA . SER A 1 93 ? -11.109 -21.992 18.806 1.00 53.25 93 SER A CA 1
ATOM 733 C C . SER A 1 93 ? -10.182 -23.150 19.215 1.00 53.25 93 SER A C 1
ATOM 735 O O . SER A 1 93 ? -10.059 -24.109 18.454 1.00 53.25 93 SER A O 1
ATOM 737 N N . SER A 1 94 ? -9.525 -23.055 20.379 1.00 48.16 94 SER A N 1
ATOM 738 C CA . SER A 1 94 ? -8.652 -24.087 20.970 1.00 48.16 94 SER A CA 1
ATOM 739 C C . SER A 1 94 ? -9.284 -24.703 22.209 1.00 48.16 94 SER A C 1
ATOM 741 O O . SER A 1 94 ? -9.201 -25.937 22.360 1.00 48.16 94 SER A O 1
#

Foldseek 3Di:
DVVVVVVVVVPCVPCVVVVVVVVVVVVVVVVVVVVVVVVVLCCQQVDPDWDWDADPVPRFTQDTYPNVCVVQVWDDDDNGIDGVVVVVVVVVVD

Radius of gyration: 22.64 Å; chains: 1; bounding box: 39×37×57 Å

Sequence (94 aa):
MDQLLNWLWNGQESYGYIVLLSIVSAIAIALIYFRFQNALKQLITDSPYPVLVLDASHGQILLSNQAAMQLLGIRSLGTGFLYPALFELHKLSS

pLDDT: mean 82.86, std 12.99, range [48.16, 96.94]